Protein AF-T2M960-F1 (afdb_monomer_lite)

Structure (mmCIF, N/CA/C/O backbone):
data_AF-T2M960-F1
#
_entry.id   AF-T2M960-F1
#
loop_
_atom_site.group_PDB
_atom_site.id
_atom_site.type_symbol
_atom_site.label_atom_id
_atom_site.label_alt_id
_atom_site.label_comp_id
_atom_site.label_asym_id
_atom_site.label_entity_id
_atom_site.label_seq_id
_atom_site.pdbx_PDB_ins_code
_atom_site.Cartn_x
_atom_site.Cartn_y
_atom_site.Cartn_z
_atom_site.occupancy
_atom_site.B_iso_or_equiv
_atom_site.auth_seq_id
_atom_site.auth_comp_id
_atom_site.auth_asym_id
_atom_site.auth_atom_id
_atom_site.pdbx_PDB_model_num
ATOM 1 N N . MET A 1 1 ? -78.603 -5.851 82.466 1.00 38.12 1 MET A N 1
ATOM 2 C CA . MET A 1 1 ? -79.321 -5.013 81.474 1.00 38.12 1 MET A CA 1
ATOM 3 C C . MET A 1 1 ? -78.351 -3.911 81.056 1.00 38.12 1 MET A C 1
ATOM 5 O O . MET A 1 1 ? -77.974 -3.133 81.910 1.00 38.12 1 MET A O 1
ATOM 9 N N . LYS A 1 2 ? -77.595 -4.058 79.963 1.00 42.38 2 LYS A N 1
ATOM 10 C CA . LYS A 1 2 ? -77.941 -3.864 78.539 1.00 42.38 2 LYS A CA 1
ATOM 11 C C . LYS A 1 2 ? -78.066 -2.384 78.157 1.00 42.38 2 LYS A C 1
ATOM 13 O O . LYS A 1 2 ? -79.062 -1.767 78.492 1.00 42.38 2 LYS A O 1
ATOM 18 N N . SER A 1 3 ? -77.068 -1.887 77.425 1.00 37.38 3 SER A N 1
ATOM 19 C CA . SER A 1 3 ? -77.179 -0.837 76.398 1.00 37.38 3 SER A CA 1
ATOM 20 C C . SER A 1 3 ? -75.795 -0.668 75.747 1.00 37.38 3 SER A C 1
ATOM 22 O O . SER A 1 3 ? -74.896 -0.105 76.355 1.00 37.38 3 SER A O 1
ATOM 24 N N . MET A 1 4 ? -75.480 -1.411 74.682 1.00 44.69 4 MET A N 1
ATOM 25 C CA . MET A 1 4 ? -75.628 -0.956 73.287 1.00 44.69 4 MET A CA 1
ATOM 26 C C . MET A 1 4 ? -74.804 0.298 72.983 1.00 44.69 4 MET A C 1
ATOM 28 O O . MET A 1 4 ? -75.209 1.387 73.355 1.00 44.69 4 MET A O 1
ATOM 32 N N . HIS A 1 5 ? -73.696 0.120 72.260 1.00 41.31 5 HIS A N 1
ATOM 33 C CA . HIS A 1 5 ? -73.437 0.841 71.010 1.00 41.31 5 HIS A CA 1
ATOM 34 C C . HIS A 1 5 ? -72.974 -0.208 69.999 1.00 41.31 5 HIS A C 1
ATOM 36 O O . HIS A 1 5 ? -71.843 -0.691 70.018 1.00 41.31 5 HIS A O 1
ATOM 42 N N . LYS A 1 6 ? -73.958 -0.668 69.229 1.00 38.69 6 LYS A N 1
ATOM 43 C CA . LYS A 1 6 ? -73.793 -1.512 68.057 1.00 38.69 6 LYS A CA 1
ATOM 44 C C . LYS A 1 6 ? -73.496 -0.589 66.873 1.00 38.69 6 LYS A C 1
ATOM 46 O O . LYS A 1 6 ? -73.925 0.557 66.882 1.00 38.69 6 LYS A O 1
ATOM 51 N N . ALA A 1 7 ? -72.712 -1.129 65.950 1.00 50.44 7 ALA A N 1
ATOM 52 C CA . ALA A 1 7 ? -72.251 -0.540 64.705 1.00 50.44 7 ALA A CA 1
ATOM 53 C C . ALA A 1 7 ? -73.324 0.234 63.932 1.00 50.44 7 ALA A C 1
ATOM 55 O O . ALA A 1 7 ? -74.448 -0.253 63.831 1.00 50.44 7 ALA A O 1
ATOM 56 N N . ASP A 1 8 ? -72.889 1.333 63.320 1.00 35.50 8 ASP A N 1
ATOM 57 C CA . ASP A 1 8 ? -73.454 1.845 62.080 1.00 35.50 8 ASP A CA 1
ATOM 58 C C . ASP A 1 8 ? -72.355 1.884 61.017 1.00 35.50 8 ASP A C 1
ATOM 60 O O . ASP A 1 8 ? -71.160 2.036 61.295 1.00 35.50 8 ASP A O 1
ATOM 64 N N . ASP A 1 9 ? -72.839 1.615 59.823 1.00 40.62 9 ASP A N 1
ATOM 65 C CA . ASP A 1 9 ? -72.205 1.104 58.629 1.00 40.62 9 ASP A CA 1
ATOM 66 C C . ASP A 1 9 ? -71.966 2.235 57.611 1.00 40.62 9 ASP A C 1
ATOM 68 O O . ASP A 1 9 ? -72.460 3.349 57.762 1.00 40.62 9 ASP A O 1
ATOM 72 N N . GLU A 1 10 ? -71.259 1.873 56.546 1.00 37.38 10 GLU A N 1
ATOM 73 C CA . GLU A 1 10 ? -71.263 2.505 55.222 1.00 37.38 10 GLU A CA 1
ATOM 74 C C . GLU A 1 10 ? -70.399 3.757 54.954 1.00 37.38 10 GLU A C 1
ATOM 76 O O . GLU A 1 10 ? -70.695 4.897 55.293 1.00 37.38 10 GLU A O 1
ATOM 81 N N . ASN A 1 11 ? -69.305 3.486 54.232 1.00 49.19 11 ASN A N 1
ATOM 82 C CA . ASN A 1 11 ? -69.095 3.934 52.849 1.00 49.19 11 ASN A CA 1
ATOM 83 C C . ASN A 1 11 ? -69.362 5.426 52.545 1.00 49.19 11 ASN A C 1
ATOM 85 O O . ASN A 1 11 ? -70.485 5.816 52.243 1.00 49.19 11 ASN A O 1
ATOM 89 N N . ASP A 1 12 ? -68.292 6.229 52.480 1.00 36.00 12 ASP A N 1
ATOM 90 C CA . ASP A 1 12 ? -68.315 7.495 51.741 1.00 36.00 12 ASP A CA 1
ATOM 91 C C . ASP A 1 12 ? -67.083 7.636 50.839 1.00 36.00 12 ASP A C 1
ATOM 93 O O . ASP A 1 12 ? -65.945 7.292 51.184 1.00 36.00 12 ASP A O 1
ATOM 97 N N . ALA A 1 13 ? -67.371 8.090 49.629 1.00 42.94 13 ALA A N 1
ATOM 98 C CA . ALA A 1 13 ? -66.520 8.099 48.468 1.00 42.94 13 ALA A CA 1
ATOM 99 C C . ALA A 1 13 ? -65.473 9.226 48.510 1.00 42.94 13 ALA A C 1
ATOM 101 O O . ALA A 1 13 ? -65.699 10.341 48.960 1.00 42.94 13 ALA A O 1
ATOM 102 N N . SER A 1 14 ? -64.296 8.897 47.977 1.00 47.62 14 SER A N 1
ATOM 103 C CA . SER A 1 14 ? -63.306 9.772 47.331 1.00 47.62 14 SER A CA 1
ATOM 104 C C . SER A 1 14 ? -63.426 11.307 47.480 1.00 47.62 14 SER A C 1
ATOM 106 O O . SER A 1 14 ? -64.048 11.949 46.639 1.00 47.62 14 SER A O 1
ATOM 108 N N . SER A 1 15 ? -62.647 11.921 48.385 1.00 49.69 15 SER A N 1
ATOM 109 C CA . SER A 1 15 ? -62.063 13.265 48.139 1.00 49.69 15 SER A CA 1
ATOM 110 C C . SER A 1 15 ? -60.882 13.667 49.055 1.00 49.69 15 SER A C 1
ATOM 112 O O . SER A 1 15 ? -60.710 14.844 49.372 1.00 49.69 15 SER A O 1
ATOM 114 N N . GLY A 1 16 ? -60.039 12.731 49.504 1.00 61.34 16 GLY A N 1
ATOM 115 C CA . GLY A 1 16 ? -58.853 13.045 50.321 1.00 61.34 16 GLY A CA 1
ATOM 116 C C . GLY A 1 16 ? -57.567 12.478 49.712 1.00 61.34 16 GLY A C 1
ATOM 117 O O . GLY A 1 16 ? -57.616 11.384 49.147 1.00 61.34 16 GLY A O 1
ATOM 118 N N . PRO A 1 17 ? -56.412 13.169 49.810 1.00 62.22 17 PRO A N 1
ATOM 119 C CA . PRO A 1 17 ? -55.150 12.653 49.283 1.00 62.22 17 PRO A CA 1
ATOM 120 C C . PRO A 1 17 ? -54.843 11.275 49.894 1.00 62.22 17 PRO A C 1
ATOM 122 O O . PRO A 1 17 ? -55.162 11.039 51.064 1.00 62.22 17 PRO A O 1
ATOM 125 N N . PRO A 1 18 ? -54.232 10.346 49.134 1.00 70.94 18 PRO A N 1
ATOM 126 C CA . PRO A 1 18 ? -54.063 8.964 49.568 1.00 70.94 18 PRO A CA 1
ATOM 127 C C . PRO A 1 18 ? -53.315 8.906 50.906 1.00 70.94 18 PRO A C 1
ATOM 129 O O . PRO A 1 18 ? -52.201 9.425 51.032 1.00 70.94 18 PRO A O 1
ATOM 132 N N . LYS A 1 19 ? -53.928 8.270 51.916 1.00 73.62 19 LYS A N 1
ATOM 133 C CA . LYS A 1 19 ? -53.335 8.088 53.249 1.00 73.62 19 LYS A CA 1
ATOM 134 C C . LYS A 1 19 ? -52.015 7.317 53.106 1.00 73.62 19 LYS A C 1
ATOM 136 O O . LYS A 1 19 ? -52.007 6.127 52.793 1.00 73.62 19 LYS A O 1
ATOM 141 N N . LYS A 1 20 ? -50.883 7.998 53.309 1.00 76.06 20 LYS A N 1
ATOM 142 C CA . LYS A 1 20 ? -49.538 7.412 53.181 1.00 76.06 20 LYS A CA 1
ATOM 143 C C . LYS A 1 20 ? -49.299 6.408 54.312 1.00 76.06 20 LYS A C 1
ATOM 145 O O . LYS A 1 20 ? -49.214 6.786 55.476 1.00 76.06 20 LYS A O 1
ATOM 150 N N . VAL A 1 21 ? -49.164 5.129 53.969 1.00 78.06 21 VAL A N 1
ATOM 151 C CA . VAL A 1 21 ? -48.832 4.067 54.931 1.00 78.06 21 VAL A CA 1
ATOM 152 C C . VAL A 1 21 ? -47.315 4.006 55.125 1.00 78.06 21 VAL A C 1
ATOM 154 O O . VAL A 1 21 ? -46.565 3.892 54.154 1.00 78.06 21 VAL A O 1
ATOM 157 N N . ILE A 1 22 ? -46.862 4.073 56.380 1.00 80.88 22 ILE A N 1
ATOM 158 C CA . ILE A 1 22 ? -45.444 3.968 56.755 1.00 80.88 22 ILE A CA 1
ATOM 159 C C . ILE A 1 22 ? -44.958 2.539 56.485 1.00 80.88 22 ILE A C 1
ATOM 161 O O . ILE A 1 22 ? -45.562 1.582 56.968 1.00 80.88 22 ILE A O 1
ATOM 165 N N . LYS A 1 23 ? -43.864 2.403 55.727 1.00 82.31 23 LYS A N 1
ATOM 166 C CA . LYS A 1 23 ? -43.215 1.120 55.419 1.00 82.31 23 LYS A CA 1
ATOM 167 C C . LYS A 1 23 ? -41.756 1.155 55.856 1.00 82.31 23 LYS A C 1
ATOM 169 O O . LYS A 1 23 ? -41.031 2.088 55.512 1.00 82.31 23 LYS A O 1
ATOM 174 N N . PHE A 1 24 ? -41.306 0.120 56.557 1.00 84.31 24 PHE A N 1
ATOM 175 C CA . PHE A 1 24 ? -39.935 0.047 57.062 1.00 84.31 24 PHE A CA 1
ATOM 176 C C . PHE A 1 24 ? -39.062 -0.798 56.134 1.00 84.31 24 PHE A C 1
ATOM 178 O O . PHE A 1 24 ? -39.342 -1.974 55.906 1.00 84.31 24 PHE A O 1
ATOM 185 N N . ARG A 1 25 ? -38.009 -0.179 55.581 1.00 83.56 25 ARG A N 1
ATOM 186 C CA . ARG A 1 25 ? -37.033 -0.829 54.684 1.00 83.56 25 ARG A CA 1
ATOM 187 C C . ARG A 1 25 ? -35.717 -1.137 55.406 1.00 83.56 25 ARG A C 1
ATOM 189 O O . ARG A 1 25 ? -35.257 -2.271 55.366 1.00 83.56 25 ARG A O 1
ATOM 196 N N . ASN A 1 26 ? -35.142 -0.141 56.092 1.00 83.00 26 ASN A N 1
ATOM 197 C CA . ASN A 1 26 ? -33.794 -0.218 56.679 1.00 83.00 26 ASN A CA 1
ATOM 198 C C . ASN A 1 26 ? -33.755 -0.518 58.196 1.00 83.00 26 ASN A C 1
ATOM 200 O O . ASN A 1 26 ? -32.685 -0.737 58.748 1.00 83.00 26 ASN A O 1
ATOM 204 N N . TYR A 1 27 ? -34.899 -0.525 58.891 1.00 82.81 27 TYR A N 1
ATOM 205 C CA . TYR A 1 27 ? -34.968 -0.707 60.350 1.00 82.81 27 TYR A CA 1
ATOM 206 C C . TYR A 1 27 ? -36.106 -1.656 60.758 1.00 82.81 27 TYR A C 1
ATOM 208 O O . TYR A 1 27 ? -37.039 -1.878 59.987 1.00 82.81 27 TYR A O 1
ATOM 216 N N . THR A 1 28 ? -36.018 -2.222 61.969 1.00 81.12 28 THR A N 1
ATOM 217 C CA . THR A 1 28 ? -37.0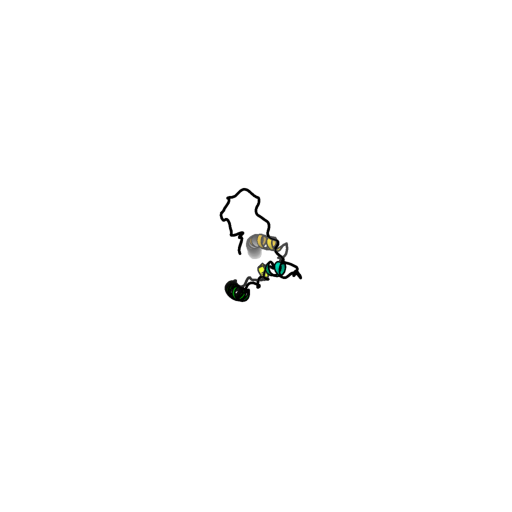59 -3.075 62.568 1.00 81.12 28 THR A CA 1
ATOM 218 C C . THR A 1 28 ? -37.628 -2.390 63.814 1.00 81.12 28 THR A C 1
ATOM 220 O O . THR A 1 28 ? -36.930 -2.353 64.825 1.00 81.12 28 THR A O 1
ATOM 223 N N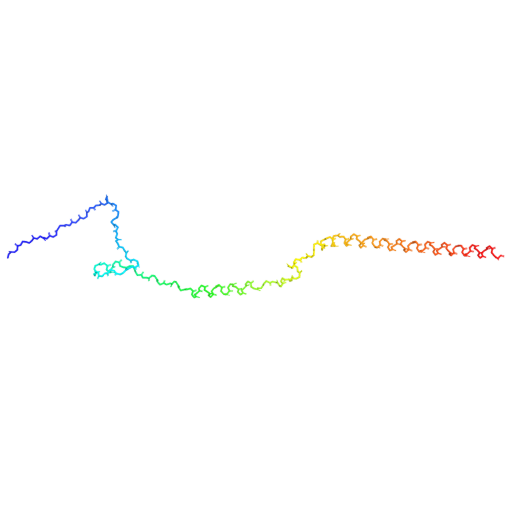 . PRO A 1 29 ? -38.864 -1.862 63.764 1.00 85.81 29 PRO A N 1
ATOM 224 C CA . PRO A 1 29 ? -39.526 -1.263 64.924 1.00 85.81 29 PRO A CA 1
ATOM 225 C C . PRO A 1 29 ? -39.607 -2.221 66.118 1.00 85.81 29 PRO A C 1
ATOM 227 O O . PRO A 1 29 ? -39.764 -3.427 65.930 1.00 85.81 29 PRO A O 1
ATOM 230 N N . GLN A 1 30 ? -39.510 -1.699 67.345 1.00 78.88 30 GLN A N 1
ATOM 231 C CA . GLN A 1 30 ? -39.674 -2.506 68.563 1.00 78.88 30 GLN A CA 1
ATOM 232 C C . GLN A 1 30 ? -41.149 -2.837 68.843 1.00 78.88 30 GLN A C 1
ATOM 234 O O . GLN A 1 30 ? -41.443 -3.947 69.294 1.00 78.88 30 GLN A O 1
ATOM 239 N N . ASP A 1 31 ? -42.062 -1.939 68.470 1.00 83.69 31 ASP A N 1
ATOM 240 C CA . ASP A 1 31 ? -43.504 -2.104 68.650 1.00 83.69 31 ASP A CA 1
ATOM 241 C C . ASP A 1 31 ? -44.107 -3.186 67.736 1.00 83.69 31 ASP A C 1
ATOM 243 O O . ASP A 1 31 ? -43.816 -3.219 66.533 1.00 83.69 31 ASP A O 1
ATOM 247 N N . PRO A 1 32 ? -45.005 -4.045 68.257 1.00 77.62 32 PRO A N 1
ATOM 248 C CA . PRO A 1 32 ? -45.569 -5.173 67.513 1.00 77.62 32 PRO A CA 1
ATOM 249 C C . PRO A 1 32 ? -46.388 -4.734 66.288 1.00 77.62 32 PRO A C 1
ATOM 251 O O . PRO A 1 32 ? -46.198 -5.278 65.205 1.00 77.62 32 PRO A O 1
ATOM 254 N N . LEU A 1 33 ? -47.193 -3.674 66.415 1.00 78.25 33 LEU A N 1
ATOM 255 C CA . LEU A 1 33 ? -48.038 -3.140 65.332 1.00 78.25 33 LEU A CA 1
ATOM 256 C C . LEU A 1 33 ? -47.237 -2.545 64.158 1.00 78.25 33 LEU A C 1
ATOM 258 O O . LEU A 1 33 ? -47.743 -2.385 63.046 1.00 78.25 33 LEU A O 1
ATOM 262 N N . LEU A 1 34 ? -45.985 -2.157 64.408 1.00 78.88 34 LEU A N 1
ATOM 263 C CA . LEU A 1 34 ? -45.105 -1.524 63.425 1.00 78.88 34 LEU A CA 1
ATOM 264 C C . LEU A 1 34 ? -44.171 -2.545 62.756 1.00 78.88 34 LEU A C 1
ATOM 266 O O . LEU A 1 34 ? -43.730 -2.313 61.629 1.00 78.88 34 LEU A O 1
ATOM 270 N N . LYS A 1 35 ? -43.922 -3.697 63.399 1.00 78.12 35 LYS A N 1
ATOM 271 C CA . LYS A 1 35 ? -43.163 -4.826 62.828 1.00 78.12 35 LYS A CA 1
ATOM 272 C C . LYS A 1 35 ? -43.854 -5.445 61.617 1.00 78.12 35 LYS A C 1
ATOM 274 O O . LYS A 1 35 ? -43.174 -5.772 60.650 1.00 78.12 35 LYS A O 1
ATOM 279 N N . GLU A 1 36 ? -45.182 -5.536 61.636 1.00 76.12 36 GLU A N 1
ATOM 280 C CA . GLU A 1 36 ? -45.986 -6.071 60.524 1.00 76.12 36 GLU A CA 1
ATOM 281 C C . GLU A 1 36 ? -45.881 -5.219 59.248 1.00 76.12 36 GLU A C 1
ATOM 283 O O . GLU A 1 36 ? -46.085 -5.705 58.141 1.00 76.12 36 GLU A O 1
ATOM 288 N N . LYS A 1 37 ? -45.492 -3.943 59.377 1.00 79.19 37 LYS A N 1
ATOM 289 C CA . LYS A 1 37 ? -45.319 -3.005 58.252 1.00 79.19 37 LYS A CA 1
ATOM 290 C C . LYS A 1 37 ? -43.902 -3.024 57.660 1.00 79.19 37 LYS A C 1
ATOM 292 O O . LYS A 1 37 ? -43.521 -2.118 56.906 1.00 79.19 37 LYS A O 1
ATOM 297 N N . LYS A 1 38 ? -43.088 -4.020 58.020 1.00 80.19 38 LYS A N 1
ATOM 298 C CA . LYS A 1 38 ? -41.738 -4.207 57.485 1.00 80.19 38 LYS A CA 1
ATOM 299 C C . LYS A 1 38 ? -41.801 -4.877 56.116 1.00 80.19 38 LYS A C 1
ATOM 301 O O . LYS A 1 38 ? -42.451 -5.899 55.940 1.00 80.19 38 LYS A O 1
ATOM 306 N N . ILE A 1 39 ? -41.096 -4.300 55.146 1.00 78.06 39 ILE A N 1
ATOM 307 C CA . ILE A 1 39 ? -41.005 -4.870 53.800 1.00 78.06 39 ILE A CA 1
ATOM 308 C C . ILE A 1 39 ? -40.063 -6.077 53.840 1.00 78.06 39 ILE A C 1
ATOM 310 O O . ILE A 1 39 ? -38.943 -5.984 54.353 1.00 78.06 39 ILE A O 1
ATOM 314 N N . GLU A 1 40 ? -40.509 -7.202 53.282 1.00 77.19 40 GLU A N 1
ATOM 315 C CA . GLU A 1 40 ? -39.673 -8.388 53.116 1.00 77.19 40 GLU A CA 1
ATOM 316 C C . GLU A 1 40 ? -38.481 -8.089 52.200 1.00 77.19 40 GLU A C 1
ATOM 318 O O . GLU A 1 40 ? -38.595 -7.397 51.184 1.00 77.19 40 GLU A O 1
ATOM 323 N N . LYS A 1 41 ? -37.304 -8.604 52.564 1.00 75.06 41 LYS A N 1
ATOM 324 C CA . LYS A 1 41 ? -36.104 -8.445 51.740 1.00 75.06 41 LY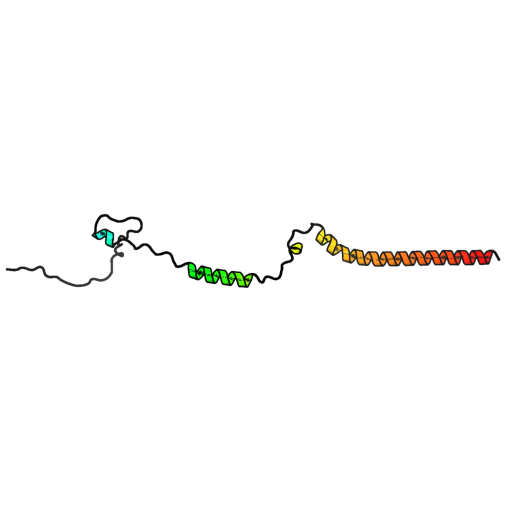S A CA 1
ATOM 325 C C . LYS A 1 41 ? -36.282 -9.255 50.456 1.00 75.06 41 LYS A C 1
ATOM 327 O O . LYS A 1 41 ? -36.490 -10.465 50.518 1.00 75.06 41 LYS A O 1
ATOM 332 N N . ALA A 1 42 ? -36.169 -8.592 49.307 1.00 75.31 42 ALA A N 1
ATOM 333 C CA . ALA A 1 42 ? -36.205 -9.264 48.016 1.00 75.31 42 ALA A CA 1
ATOM 334 C C . ALA A 1 42 ? -35.060 -10.284 47.927 1.00 75.31 42 ALA A C 1
ATOM 336 O O . ALA A 1 42 ? -33.907 -9.965 48.231 1.00 75.31 42 ALA A O 1
ATOM 337 N N . LYS A 1 43 ? -35.380 -11.513 47.516 1.00 76.50 43 LYS A N 1
ATOM 338 C CA . LYS A 1 43 ? -34.364 -12.515 47.186 1.00 76.50 43 LYS A CA 1
ATOM 339 C C . LYS A 1 43 ? -33.685 -12.091 45.875 1.00 76.50 43 LYS A C 1
ATOM 341 O O . LYS A 1 43 ? -34.396 -11.659 44.965 1.00 76.50 43 LYS A O 1
ATOM 346 N N . PRO A 1 44 ? -32.350 -12.189 45.760 1.00 73.62 44 PRO A N 1
ATOM 347 C CA . PRO A 1 44 ? -31.676 -11.912 44.498 1.00 73.62 44 PRO A CA 1
ATOM 348 C C . PRO A 1 44 ? -32.194 -12.872 43.420 1.00 73.62 44 PRO A C 1
ATOM 350 O O . PRO A 1 44 ? -32.483 -14.038 43.702 1.00 73.62 44 PRO A O 1
ATOM 353 N N . ALA A 1 45 ? -32.340 -12.369 42.194 1.00 74.12 45 ALA A N 1
ATOM 354 C CA . ALA A 1 45 ? -32.752 -13.182 41.055 1.00 74.12 45 ALA A CA 1
ATOM 355 C C . ALA A 1 45 ? -31.771 -14.351 40.847 1.00 74.12 45 ALA A C 1
ATOM 357 O O . ALA A 1 45 ? -30.576 -14.224 41.120 1.00 74.12 45 ALA A O 1
ATOM 358 N N . LYS A 1 46 ? -32.265 -15.499 40.367 1.00 73.31 46 LYS A N 1
ATOM 359 C CA . LYS A 1 46 ? -31.431 -16.670 40.060 1.00 73.31 46 LYS A CA 1
ATOM 360 C C . LYS A 1 46 ? -30.607 -16.391 38.799 1.00 73.31 46 LYS A C 1
ATOM 362 O O . LYS A 1 46 ? -31.046 -16.651 37.690 1.00 73.31 46 LYS A O 1
ATOM 367 N N . VAL A 1 47 ? -29.408 -15.840 38.973 1.00 72.50 47 VAL A N 1
ATOM 368 C CA . VAL A 1 47 ? -28.516 -15.434 37.866 1.00 72.50 47 VAL A CA 1
ATOM 369 C C . VAL A 1 47 ? -27.903 -16.638 37.127 1.00 72.50 47 VAL A C 1
ATOM 371 O O . VAL A 1 47 ? -27.399 -16.491 36.020 1.00 72.50 47 VAL A O 1
ATOM 374 N N . LEU A 1 48 ? -27.975 -17.839 37.712 1.00 71.94 48 LEU A N 1
ATOM 375 C CA . LEU A 1 48 ? -27.330 -19.054 37.200 1.00 71.94 48 LEU A CA 1
ATOM 376 C C . LEU A 1 48 ? -27.806 -19.467 35.798 1.00 71.94 48 LEU A C 1
ATOM 378 O O . LEU A 1 48 ? -26.983 -19.853 34.976 1.00 71.94 48 LEU A O 1
ATOM 382 N N . GLU A 1 49 ? -29.103 -19.345 35.510 1.00 71.25 49 GLU A N 1
ATOM 383 C CA . GLU A 1 49 ? -29.678 -19.731 34.210 1.00 71.25 49 GLU A CA 1
ATOM 384 C C . GLU A 1 49 ? -29.190 -18.797 33.086 1.00 71.25 49 GLU A C 1
ATOM 386 O O . GLU A 1 49 ? -28.767 -19.251 32.024 1.00 71.25 49 GLU A O 1
ATOM 391 N N . ASN A 1 50 ? -29.094 -17.495 33.372 1.00 70.81 50 ASN A N 1
ATOM 392 C CA . ASN A 1 50 ? -28.619 -16.492 32.414 1.00 70.81 50 ASN A CA 1
ATOM 393 C C . ASN A 1 50 ? -27.131 -16.658 32.065 1.00 70.81 50 ASN A C 1
ATOM 395 O O . ASN A 1 50 ? -26.715 -16.338 30.950 1.00 70.81 50 ASN A O 1
ATOM 399 N N . ILE A 1 51 ? -26.326 -17.162 33.008 1.00 76.12 51 ILE A N 1
ATOM 400 C CA . ILE A 1 51 ? -24.894 -17.416 32.799 1.00 76.12 51 ILE A CA 1
ATOM 401 C C . ILE A 1 51 ? -24.695 -18.544 31.782 1.00 76.12 51 ILE A C 1
ATOM 403 O O . ILE A 1 51 ? -23.830 -18.425 30.915 1.00 76.12 51 ILE A O 1
ATOM 407 N N . GLY A 1 52 ? -25.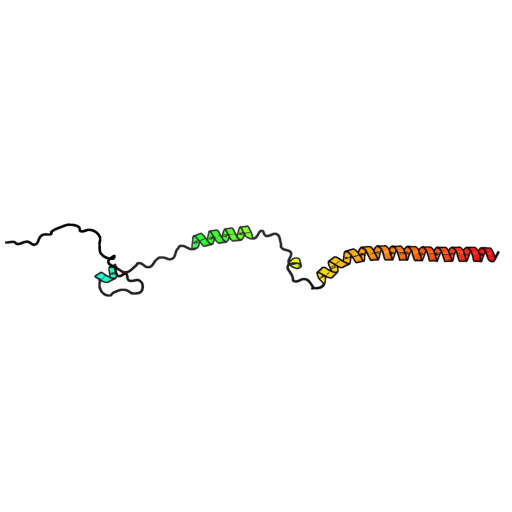512 -19.602 31.848 1.00 78.31 52 GLY A N 1
ATOM 408 C CA . GLY A 1 52 ? -25.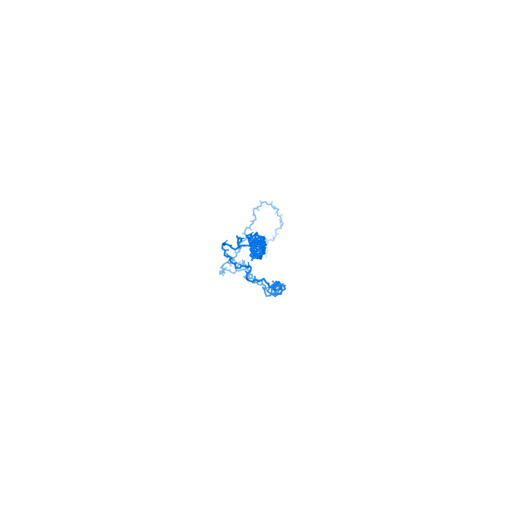458 -20.717 30.899 1.00 78.31 52 GLY A CA 1
ATOM 409 C C . GLY A 1 52 ? -25.715 -20.260 29.464 1.00 78.31 52 GLY A C 1
ATOM 410 O O . GLY A 1 52 ? -24.894 -20.503 28.581 1.00 78.31 52 GLY A O 1
ATOM 411 N N . GLU A 1 53 ? -26.792 -19.499 29.251 1.00 76.12 53 GLU A N 1
ATOM 412 C CA . GLU A 1 53 ? -27.134 -18.975 27.924 1.00 76.12 53 GLU A CA 1
ATOM 413 C C . GLU A 1 53 ? -26.061 -18.041 27.347 1.00 76.12 53 GLU A C 1
ATOM 415 O O . GLU A 1 53 ? -25.804 -18.049 26.143 1.00 76.12 53 GLU A O 1
ATOM 420 N N . HIS A 1 54 ? -25.433 -17.210 28.185 1.00 73.75 54 HIS A N 1
ATOM 421 C CA . HIS A 1 54 ? -24.379 -16.295 27.732 1.00 73.75 54 HIS A CA 1
ATOM 422 C C . HIS A 1 54 ? -23.090 -17.044 27.380 1.00 73.75 54 HIS A C 1
ATOM 424 O O . HIS A 1 54 ? -22.393 -16.670 26.437 1.00 73.75 54 HIS A O 1
ATOM 430 N N . LEU A 1 55 ? -22.798 -18.129 28.097 1.00 76.38 55 LEU A N 1
ATOM 431 C CA . LEU A 1 55 ? -21.615 -18.951 27.872 1.00 76.38 55 LEU A CA 1
ATOM 432 C C . LEU A 1 55 ? -21.728 -19.776 26.582 1.00 76.38 55 LEU A C 1
ATOM 434 O O . LEU A 1 55 ? -20.739 -19.923 25.866 1.00 76.38 55 LEU A O 1
ATOM 438 N N . GLU A 1 56 ? -22.922 -20.262 26.238 1.00 74.94 56 GLU A N 1
ATOM 439 C CA . GLU A 1 56 ? -23.160 -20.920 24.946 1.00 74.94 56 GLU A CA 1
ATOM 440 C C . GLU A 1 56 ? -23.097 -19.942 23.767 1.00 74.94 56 GLU A C 1
ATOM 442 O O . GLU A 1 56 ? -22.441 -20.231 22.764 1.00 74.94 56 GLU A O 1
ATOM 447 N N . LYS A 1 57 ? -23.685 -18.746 23.905 1.00 73.56 57 LYS A N 1
ATOM 448 C CA . LYS A 1 57 ? -23.601 -17.688 22.881 1.00 73.56 57 LYS A CA 1
ATOM 449 C C . LYS A 1 57 ? -22.155 -17.253 22.615 1.00 73.56 57 LYS A C 1
ATOM 451 O O . LYS A 1 57 ? -21.795 -17.031 21.462 1.00 73.56 57 LYS A O 1
ATOM 456 N N . GLY A 1 58 ? -21.314 -17.199 23.652 1.00 66.75 58 GLY A N 1
ATOM 457 C CA . GLY A 1 58 ? -19.891 -16.873 23.517 1.00 66.75 58 GLY A CA 1
ATOM 458 C C . GLY A 1 58 ? -19.078 -17.925 22.754 1.00 66.75 58 GLY A C 1
ATOM 459 O O . GLY A 1 58 ? -18.186 -17.566 21.993 1.00 66.75 58 GLY A O 1
ATOM 460 N N . LYS A 1 59 ? -19.413 -19.217 22.891 1.00 65.50 59 LYS A N 1
ATOM 461 C CA . LYS A 1 59 ? -18.731 -20.317 22.177 1.00 65.50 59 LYS A CA 1
ATOM 462 C C . LYS A 1 59 ? -19.043 -20.356 20.680 1.00 65.50 59 LYS A C 1
ATOM 464 O O . LYS A 1 59 ? -18.211 -20.788 19.889 1.00 65.50 59 LYS A O 1
ATOM 469 N N . LEU A 1 60 ? -20.241 -19.928 20.281 1.00 60.31 60 LEU A N 1
ATOM 470 C CA . LEU A 1 60 ? -20.646 -19.906 18.871 1.00 60.31 60 LEU A CA 1
ATOM 471 C C . LEU A 1 60 ? -20.015 -18.735 18.101 1.00 60.31 60 LEU A C 1
ATOM 473 O O . LEU A 1 60 ? -19.805 -18.835 16.898 1.00 60.31 60 LEU A O 1
ATOM 477 N N . GLN A 1 61 ? -19.671 -17.644 18.789 1.00 56.34 61 GLN A N 1
ATOM 478 C CA . GLN A 1 61 ? -19.057 -16.458 18.180 1.00 56.34 61 GLN A CA 1
ATOM 479 C C . GLN A 1 61 ? -17.536 -16.569 18.003 1.00 56.34 61 GLN A C 1
ATOM 481 O O . GLN A 1 61 ? -16.950 -15.726 17.337 1.00 56.34 61 GLN A O 1
ATOM 486 N N . THR A 1 62 ? -16.885 -17.593 18.562 1.00 55.16 62 THR A N 1
ATOM 487 C CA . THR A 1 62 ? -15.426 -17.785 18.459 1.00 55.16 62 THR A CA 1
ATOM 488 C C . THR A 1 62 ? -14.951 -18.439 17.160 1.00 55.16 62 THR A C 1
ATOM 490 O O . THR A 1 62 ? -13.749 -18.595 16.982 1.00 55.16 62 THR A O 1
ATOM 493 N N . ALA A 1 63 ? -15.844 -18.776 16.224 1.00 53.34 63 ALA A N 1
ATOM 494 C CA . ALA A 1 63 ? -15.469 -19.185 14.866 1.00 53.34 63 ALA A CA 1
ATOM 495 C C . ALA A 1 63 ? -15.207 -17.962 13.962 1.00 53.34 63 ALA A C 1
ATOM 497 O O . ALA A 1 63 ? -15.723 -17.873 12.850 1.00 53.34 63 ALA A O 1
ATOM 498 N N . VAL A 1 64 ? -14.454 -16.983 14.469 1.00 58.06 64 VAL A N 1
ATOM 499 C CA . VAL A 1 64 ? -13.914 -15.895 13.650 1.00 58.06 64 VAL A CA 1
ATOM 500 C C . VAL A 1 64 ? -12.722 -16.483 12.909 1.00 58.06 64 VAL A C 1
ATOM 502 O O . VAL A 1 64 ? -11.776 -16.935 13.550 1.00 58.06 64 VAL A O 1
ATOM 505 N N . GLU A 1 65 ? -12.815 -16.520 11.579 1.00 62.94 65 GLU A N 1
ATOM 506 C CA . GLU A 1 65 ? -11.700 -16.793 10.670 1.00 62.94 65 GLU A CA 1
ATOM 507 C C . GLU A 1 65 ? -10.433 -16.116 11.188 1.00 62.94 65 GLU A C 1
ATOM 509 O O . GLU A 1 65 ? -10.461 -14.928 11.511 1.00 62.94 65 GLU A O 1
ATOM 514 N N . ASP A 1 66 ? -9.355 -16.888 11.293 1.00 60.88 66 ASP A N 1
ATOM 515 C CA . ASP A 1 66 ? -8.060 -16.462 11.807 1.00 60.88 66 ASP A CA 1
ATOM 516 C C . ASP A 1 66 ? -7.650 -15.106 11.214 1.00 60.88 66 ASP A C 1
ATOM 518 O O . ASP A 1 66 ? -7.166 -14.999 10.085 1.00 60.88 66 ASP A O 1
ATOM 522 N N . VAL A 1 67 ? -7.872 -14.039 11.983 1.00 59.62 67 VAL A N 1
ATOM 523 C CA . VAL A 1 67 ? -7.462 -12.691 11.605 1.00 59.62 67 VAL A CA 1
ATOM 524 C C . VAL A 1 67 ? -5.943 -12.666 11.688 1.00 59.62 67 VAL A C 1
ATOM 526 O O . VAL A 1 67 ? -5.366 -12.667 12.777 1.00 59.62 67 VAL A O 1
ATOM 529 N N . ASP A 1 68 ? -5.294 -12.667 10.526 1.00 62.78 68 ASP A N 1
ATOM 530 C CA . ASP A 1 68 ? -3.841 -12.623 10.395 1.00 62.78 68 ASP A CA 1
ATOM 531 C C . ASP A 1 68 ? -3.284 -11.362 11.085 1.00 62.78 68 ASP A C 1
ATOM 533 O O . ASP A 1 68 ? -3.383 -10.236 10.579 1.00 62.78 68 ASP A O 1
ATOM 537 N N . LEU A 1 69 ? -2.684 -11.551 12.266 1.00 58.16 69 LEU A N 1
ATOM 538 C CA . LEU A 1 69 ? -2.155 -10.494 13.138 1.00 58.16 69 LEU A CA 1
ATOM 539 C C . LEU A 1 69 ? -1.124 -9.586 12.442 1.00 58.16 69 LEU A C 1
ATOM 541 O O . LEU A 1 69 ? -0.852 -8.479 12.913 1.00 58.16 69 LEU A O 1
ATOM 545 N N . THR A 1 70 ? -0.574 -10.008 11.301 1.00 61.75 70 THR A N 1
ATOM 546 C CA . THR A 1 70 ? 0.353 -9.208 10.489 1.00 61.75 70 THR A CA 1
ATOM 547 C C . THR A 1 70 ? -0.328 -8.070 9.715 1.00 61.75 70 THR A C 1
ATOM 549 O O . THR A 1 70 ? 0.326 -7.091 9.340 1.00 61.75 70 THR A O 1
ATOM 552 N N . THR A 1 71 ? -1.645 -8.142 9.489 1.00 65.50 71 THR A N 1
ATOM 553 C CA . THR A 1 71 ? -2.431 -7.039 8.902 1.00 65.50 71 THR A CA 1
ATOM 554 C C . THR A 1 71 ? -2.958 -6.051 9.936 1.00 65.50 71 THR A C 1
ATOM 556 O O . THR A 1 71 ? -3.158 -4.889 9.590 1.00 65.50 71 THR A O 1
ATOM 559 N N . LEU A 1 72 ? -3.114 -6.479 11.193 1.00 62.84 72 LEU A N 1
ATOM 560 C CA . LEU A 1 72 ? -3.637 -5.657 12.289 1.00 62.84 72 LEU A CA 1
ATOM 561 C C . LEU A 1 72 ? -2.559 -4.799 12.978 1.00 62.84 72 LEU A C 1
ATOM 563 O O . LEU A 1 72 ? -2.872 -3.814 13.645 1.00 62.84 72 LEU A O 1
ATOM 567 N N . ALA A 1 73 ? -1.282 -5.159 12.821 1.00 74.31 73 ALA A N 1
ATOM 568 C CA . ALA A 1 73 ? -0.173 -4.396 13.378 1.00 74.31 73 ALA A CA 1
ATOM 569 C C . ALA A 1 73 ? 0.008 -3.033 12.669 1.00 74.31 73 ALA A C 1
ATOM 571 O O . ALA A 1 73 ? -0.142 -2.950 11.444 1.00 74.31 73 ALA A O 1
ATOM 572 N N . PRO A 1 74 ? 0.410 -1.969 13.398 1.00 82.94 74 PRO A N 1
ATOM 573 C CA . PRO A 1 74 ? 0.789 -0.697 12.792 1.00 82.94 74 PRO A CA 1
ATOM 574 C C . PRO A 1 74 ? 1.903 -0.904 11.758 1.00 82.94 74 PRO A C 1
ATOM 576 O O . PRO A 1 74 ? 3.022 -1.302 12.091 1.00 82.94 74 PRO A O 1
ATOM 579 N N . ARG A 1 75 ? 1.596 -0.663 10.481 1.00 80.62 75 ARG A N 1
ATOM 580 C CA . ARG A 1 75 ? 2.583 -0.759 9.399 1.00 80.62 75 ARG A CA 1
ATOM 581 C C . ARG A 1 75 ? 3.538 0.433 9.434 1.00 80.62 75 ARG A C 1
ATOM 583 O O . ARG A 1 75 ? 3.237 1.479 10.004 1.00 80.62 75 ARG A O 1
ATOM 590 N N . LYS A 1 76 ? 4.707 0.278 8.799 1.00 83.81 76 LYS A N 1
ATOM 591 C CA . LYS A 1 76 ? 5.659 1.386 8.618 1.00 83.81 76 LYS A CA 1
ATOM 592 C C . LYS A 1 76 ? 4.974 2.551 7.879 1.00 83.81 76 LYS A C 1
ATOM 594 O O . LYS A 1 76 ? 4.207 2.282 6.955 1.00 83.81 76 LYS A O 1
ATOM 599 N N . PRO A 1 77 ? 5.288 3.815 8.210 1.00 83.75 77 PRO A N 1
ATOM 600 C CA . PRO A 1 77 ? 4.698 4.976 7.535 1.00 83.75 77 PRO A CA 1
ATOM 601 C C . PRO A 1 77 ? 4.939 4.957 6.015 1.00 83.75 77 PRO A C 1
ATOM 603 O O . PRO A 1 77 ? 4.059 5.322 5.246 1.00 83.75 77 PRO A O 1
ATOM 606 N N . ASP A 1 78 ? 6.076 4.415 5.568 1.00 86.81 78 ASP A N 1
ATOM 607 C CA . ASP A 1 78 ? 6.437 4.345 4.144 1.00 86.81 78 ASP A CA 1
ATOM 608 C C . ASP A 1 78 ? 5.849 3.132 3.404 1.00 86.81 78 ASP A C 1
ATOM 610 O O . ASP A 1 78 ? 6.167 2.911 2.233 1.00 86.81 78 ASP A O 1
ATOM 614 N N . TRP A 1 79 ? 5.071 2.270 4.070 1.00 89.88 79 TRP A N 1
ATOM 615 C CA . TRP A 1 79 ? 4.618 1.015 3.454 1.00 89.88 79 TRP A CA 1
ATOM 616 C C . TRP A 1 79 ? 3.701 1.269 2.252 1.00 89.88 79 TRP A C 1
ATOM 618 O O . TRP A 1 79 ? 3.786 0.563 1.247 1.00 89.88 79 TRP A O 1
ATOM 628 N N . ASP A 1 80 ? 2.871 2.301 2.362 1.00 87.81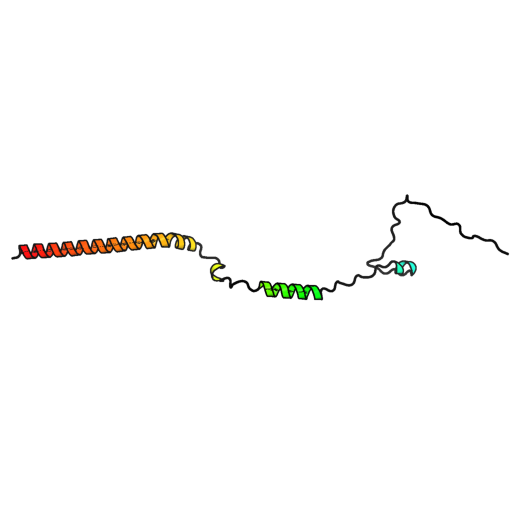 80 ASP A N 1
ATOM 629 C CA . ASP A 1 80 ? 1.906 2.692 1.344 1.00 87.81 80 ASP A CA 1
ATOM 630 C C . ASP A 1 80 ? 2.627 3.288 0.133 1.00 87.81 80 ASP A C 1
ATOM 632 O O . ASP A 1 80 ? 2.425 2.867 -1.004 1.00 87.81 80 ASP A O 1
ATOM 636 N N . LEU A 1 81 ? 3.611 4.151 0.403 1.00 89.69 81 LEU A N 1
ATOM 637 C CA . LEU A 1 81 ? 4.479 4.718 -0.621 1.00 89.69 81 LEU A CA 1
ATOM 638 C C . LEU A 1 81 ? 5.213 3.625 -1.406 1.00 89.69 81 LEU A C 1
ATOM 640 O O . LEU A 1 81 ? 5.267 3.669 -2.632 1.00 89.69 81 LEU A O 1
ATOM 644 N N . LYS A 1 82 ? 5.753 2.617 -0.713 1.00 89.06 82 LYS A N 1
ATOM 645 C CA . LYS A 1 82 ? 6.429 1.490 -1.368 1.00 89.06 82 LYS A CA 1
ATOM 646 C C . LYS A 1 82 ? 5.478 0.710 -2.265 1.00 89.06 82 LYS A C 1
ATOM 648 O O . LYS A 1 82 ? 5.854 0.396 -3.387 1.00 89.06 82 LYS A O 1
ATOM 653 N N . ARG A 1 83 ? 4.261 0.423 -1.801 1.00 89.50 83 ARG A N 1
ATOM 654 C CA . ARG A 1 83 ? 3.261 -0.323 -2.576 1.00 89.50 83 ARG A CA 1
ATOM 655 C C . ARG A 1 83 ? 2.828 0.425 -3.838 1.00 89.50 83 ARG A C 1
ATOM 657 O O . ARG A 1 83 ? 2.658 -0.185 -4.889 1.00 89.50 83 ARG A O 1
ATOM 664 N N . ASP A 1 84 ? 2.653 1.736 -3.741 1.00 88.12 84 ASP A N 1
ATOM 665 C CA . ASP A 1 84 ? 2.149 2.531 -4.858 1.00 88.12 84 ASP A CA 1
ATOM 666 C C . ASP A 1 84 ? 3.255 2.843 -5.887 1.00 88.12 84 ASP A C 1
ATOM 668 O O . ASP A 1 84 ? 2.987 2.981 -7.088 1.00 88.12 84 ASP A O 1
ATOM 672 N N . VAL A 1 85 ? 4.516 2.907 -5.442 1.00 94.94 85 VAL A N 1
ATOM 673 C CA . VAL A 1 85 ? 5.686 3.152 -6.298 1.00 94.94 85 VAL A CA 1
ATOM 674 C C . VAL A 1 85 ? 6.180 1.881 -6.998 1.00 94.94 85 VAL A C 1
ATOM 676 O O . VAL A 1 85 ? 6.596 1.974 -8.154 1.00 94.94 85 VAL A O 1
ATOM 679 N N . THR A 1 86 ? 6.093 0.697 -6.379 1.00 94.50 86 THR A N 1
ATOM 680 C CA . THR A 1 86 ? 6.634 -0.560 -6.946 1.00 94.50 86 THR A CA 1
ATOM 681 C C . THR A 1 86 ? 6.116 -0.857 -8.348 1.00 94.50 86 THR A C 1
ATOM 683 O O . THR A 1 86 ? 6.910 -1.062 -9.256 1.00 94.50 86 THR A O 1
ATOM 686 N N . ASN A 1 87 ? 4.808 -0.759 -8.596 1.00 93.56 87 ASN A N 1
ATOM 687 C CA . ASN A 1 87 ? 4.246 -1.030 -9.929 1.00 93.56 87 ASN A CA 1
ATOM 688 C C . ASN A 1 87 ? 4.792 -0.073 -11.013 1.00 93.56 87 ASN A C 1
ATOM 690 O O . ASN A 1 87 ? 4.935 -0.435 -12.184 1.00 93.56 87 ASN A O 1
ATOM 694 N N . ARG A 1 88 ? 5.103 1.175 -10.642 1.00 94.81 88 ARG A N 1
ATOM 695 C CA . ARG A 1 88 ? 5.710 2.146 -11.566 1.00 94.81 88 ARG A CA 1
ATOM 696 C C . ARG A 1 88 ? 7.183 1.820 -11.808 1.00 94.81 88 ARG A C 1
ATOM 698 O O . ARG A 1 88 ? 7.614 1.883 -12.959 1.00 94.81 88 ARG A O 1
ATOM 705 N N . MET A 1 89 ? 7.910 1.435 -10.760 1.00 96.19 89 MET A N 1
ATOM 706 C CA . MET A 1 89 ? 9.314 1.030 -10.846 1.00 96.19 89 MET A CA 1
ATOM 707 C C . MET A 1 89 ? 9.482 -0.236 -11.681 1.00 96.19 89 MET A C 1
ATOM 709 O O . MET A 1 89 ? 10.254 -0.205 -12.628 1.00 96.19 89 MET A O 1
ATOM 713 N N . ASP A 1 90 ? 8.670 -1.271 -11.470 1.00 95.81 90 ASP A N 1
ATOM 714 C CA . ASP A 1 90 ? 8.732 -2.518 -12.245 1.00 95.81 90 ASP A CA 1
ATOM 715 C C . ASP A 1 90 ? 8.566 -2.271 -13.754 1.00 95.81 90 ASP A C 1
ATOM 717 O O . ASP A 1 90 ? 9.239 -2.869 -14.597 1.00 95.81 90 ASP A O 1
ATOM 721 N N . LYS A 1 91 ? 7.645 -1.372 -14.127 1.00 96.25 91 LYS A N 1
ATOM 722 C CA . LYS A 1 91 ? 7.427 -0.987 -15.530 1.00 96.25 91 LYS A CA 1
ATOM 723 C C . LYS A 1 91 ? 8.606 -0.205 -16.094 1.00 96.25 91 LYS A C 1
ATOM 725 O O . LYS A 1 91 ? 8.934 -0.373 -17.269 1.00 96.25 91 LYS A O 1
ATOM 730 N N . LEU A 1 92 ? 9.192 0.678 -15.292 1.00 97.00 92 LEU A N 1
ATOM 731 C CA . LEU A 1 92 ? 10.334 1.484 -15.696 1.00 97.00 92 LEU A CA 1
ATOM 732 C C . LEU A 1 92 ? 11.582 0.611 -15.849 1.00 97.00 92 LEU A C 1
ATOM 734 O O . LEU A 1 92 ? 12.205 0.652 -16.901 1.00 97.00 92 LEU A O 1
ATOM 738 N N . GLU A 1 93 ? 11.879 -0.242 -14.873 1.00 96.44 93 GLU A N 1
ATOM 739 C CA . GLU A 1 93 ? 13.010 -1.173 -14.875 1.00 96.44 93 GLU A CA 1
ATOM 740 C C . GLU A 1 93 ? 13.001 -2.081 -16.105 1.00 96.44 93 GLU A C 1
ATOM 742 O O . GLU A 1 93 ? 14.017 -2.186 -16.789 1.00 96.44 93 GLU A O 1
ATOM 747 N N . LYS A 1 94 ? 11.841 -2.643 -16.476 1.00 97.56 94 LYS A N 1
ATOM 748 C CA . LYS A 1 94 ? 11.701 -3.444 -17.707 1.00 97.56 94 LYS A CA 1
ATOM 749 C C . LYS A 1 94 ? 12.055 -2.657 -18.971 1.00 97.56 94 LYS A C 1
ATOM 751 O O . LYS A 1 94 ? 12.692 -3.191 -19.878 1.00 97.56 94 LYS A O 1
ATOM 756 N N . ARG A 1 95 ? 11.644 -1.387 -19.057 1.00 97.62 95 ARG A N 1
ATOM 757 C CA . ARG A 1 95 ? 11.968 -0.517 -20.201 1.00 97.62 95 ARG A CA 1
ATOM 758 C C . ARG A 1 95 ? 13.443 -0.141 -20.210 1.00 97.62 95 ARG A C 1
ATOM 760 O O . ARG A 1 95 ? 14.058 -0.184 -21.268 1.00 97.62 95 ARG A O 1
ATOM 767 N N . THR A 1 96 ? 14.008 0.168 -19.047 1.00 97.69 96 THR A N 1
ATOM 768 C CA . THR A 1 96 ? 15.429 0.483 -18.891 1.00 97.69 96 THR A CA 1
ATOM 769 C C . THR A 1 96 ? 16.293 -0.708 -19.291 1.00 97.69 96 THR A C 1
ATOM 771 O O . THR A 1 96 ? 17.217 -0.545 -20.076 1.00 97.69 96 THR A O 1
ATOM 774 N N . GLN A 1 97 ? 15.958 -1.921 -18.843 1.00 97.25 97 GLN A N 1
ATOM 775 C CA . GLN A 1 97 ? 16.641 -3.148 -19.262 1.00 97.25 97 GLN A CA 1
ATOM 776 C C . GLN A 1 97 ? 16.551 -3.355 -20.776 1.00 97.25 97 GLN A C 1
ATOM 778 O O . GLN A 1 97 ? 17.557 -3.668 -21.406 1.00 97.25 97 GLN A O 1
ATOM 783 N N . LYS A 1 98 ? 15.377 -3.130 -21.380 1.00 96.69 98 LYS A N 1
ATOM 784 C CA . LYS A 1 98 ? 15.216 -3.221 -22.836 1.00 96.69 98 LYS A CA 1
ATOM 785 C C . LYS A 1 98 ? 16.105 -2.213 -23.575 1.00 96.69 98 LYS A C 1
ATOM 787 O O . LYS A 1 98 ? 16.806 -2.609 -24.499 1.00 96.69 98 LYS A O 1
ATOM 792 N N . ALA A 1 99 ? 16.127 -0.957 -23.131 1.00 96.81 99 ALA A N 1
ATOM 793 C CA . ALA A 1 99 ? 16.973 0.085 -23.710 1.00 96.81 99 ALA A CA 1
ATOM 794 C C . ALA A 1 99 ? 18.472 -0.226 -23.547 1.00 96.81 99 ALA A C 1
ATOM 796 O O . ALA A 1 99 ? 19.248 -0.016 -24.472 1.00 96.81 99 ALA A O 1
ATOM 797 N N . ILE A 1 100 ? 18.880 -0.784 -22.400 1.00 95.75 100 ILE A N 1
ATOM 798 C CA . ILE A 1 100 ? 20.255 -1.254 -22.174 1.00 95.75 100 ILE A CA 1
ATOM 799 C C . ILE A 1 100 ? 20.611 -2.358 -23.177 1.00 95.75 100 ILE A C 1
ATOM 801 O O . ILE A 1 100 ? 21.675 -2.309 -23.786 1.00 95.75 100 ILE A O 1
ATOM 805 N N . VAL A 1 101 ? 19.726 -3.337 -23.379 1.00 96.75 101 VAL A N 1
ATOM 806 C CA . VAL A 1 101 ? 19.949 -4.423 -24.345 1.00 96.75 101 VAL A CA 1
ATOM 807 C C . VAL A 1 101 ? 20.043 -3.890 -25.776 1.00 96.75 101 VAL A C 1
ATOM 809 O O . VAL A 1 101 ? 20.900 -4.340 -26.532 1.00 96.75 101 VAL A O 1
ATOM 812 N N . GLU A 1 102 ? 19.195 -2.934 -26.156 1.00 95.62 102 GLU A N 1
ATOM 813 C CA . GLU A 1 102 ? 19.250 -2.284 -27.473 1.00 95.62 102 GLU A CA 1
ATOM 814 C C . GLU A 1 102 ? 20.566 -1.516 -27.670 1.00 95.62 102 GLU A C 1
ATOM 816 O O . GLU A 1 102 ? 21.251 -1.754 -28.661 1.00 95.62 102 GLU A O 1
ATOM 821 N N . LEU A 1 103 ? 20.998 -0.719 -26.687 1.00 95.56 103 LEU A N 1
ATOM 822 C CA . LEU A 1 103 ? 22.286 -0.014 -26.727 1.00 95.56 103 LEU A CA 1
ATOM 823 C C . LEU A 1 103 ? 23.485 -0.962 -26.851 1.00 95.56 103 LEU A C 1
ATOM 825 O O . LEU A 1 103 ? 24.439 -0.664 -27.567 1.00 95.56 103 LEU A O 1
ATOM 829 N N . ILE A 1 104 ? 23.461 -2.100 -26.153 1.00 94.44 104 ILE A N 1
ATOM 830 C CA . ILE A 1 104 ? 24.521 -3.112 -26.261 1.00 94.44 104 ILE A CA 1
ATOM 831 C C . ILE A 1 104 ? 24.536 -3.718 -27.670 1.00 94.44 104 ILE A C 1
ATOM 833 O O . ILE A 1 104 ? 25.608 -3.874 -28.248 1.00 94.44 104 ILE A O 1
ATOM 837 N N . ARG A 1 105 ? 23.364 -4.026 -28.244 1.00 93.25 105 ARG A N 1
ATOM 838 C CA . ARG A 1 105 ? 23.259 -4.553 -29.615 1.00 93.25 105 ARG A CA 1
ATOM 839 C C . ARG A 1 105 ? 23.783 -3.566 -30.653 1.00 93.25 105 ARG A C 1
ATOM 841 O O . ARG A 1 105 ? 24.526 -3.970 -31.537 1.00 93.25 105 ARG A O 1
ATOM 848 N N . GLU A 1 106 ? 23.420 -2.292 -30.540 1.00 93.56 106 GLU A N 1
ATOM 849 C CA . GLU A 1 106 ? 23.912 -1.242 -31.438 1.00 93.56 106 GLU A CA 1
ATOM 850 C C . GLU A 1 106 ? 25.435 -1.105 -31.370 1.00 93.56 106 GLU A C 1
ATOM 852 O O . GLU A 1 106 ? 26.087 -1.031 -32.408 1.00 93.56 106 GLU A O 1
ATOM 857 N N . ARG A 1 107 ? 26.011 -1.130 -30.161 1.00 91.94 107 ARG A N 1
ATOM 858 C CA . ARG A 1 107 ? 27.467 -1.058 -29.976 1.00 91.94 107 ARG A CA 1
ATOM 859 C C . ARG A 1 107 ? 28.199 -2.254 -30.577 1.00 91.94 107 ARG A C 1
ATOM 861 O O . ARG A 1 107 ? 29.181 -2.046 -31.277 1.00 91.94 107 ARG A O 1
ATOM 868 N N . LEU A 1 108 ? 27.709 -3.471 -30.339 1.00 91.75 108 LEU A N 1
ATOM 869 C CA . LEU A 1 108 ? 28.307 -4.683 -30.906 1.00 91.75 108 LEU A CA 1
ATOM 870 C C . LEU A 1 108 ? 28.251 -4.675 -32.437 1.00 91.75 108 LEU A C 1
ATOM 872 O O . LEU A 1 108 ? 29.256 -4.940 -33.082 1.00 91.75 108 LEU A O 1
ATOM 876 N N . ASN A 1 109 ? 27.111 -4.295 -33.023 1.00 89.06 109 ASN A N 1
ATOM 877 C CA . ASN A 1 109 ? 26.988 -4.195 -34.478 1.00 89.06 109 ASN A CA 1
ATOM 878 C C . ASN A 1 109 ? 27.919 -3.122 -35.061 1.00 89.06 109 ASN A C 1
ATOM 880 O O . ASN A 1 109 ? 28.523 -3.342 -36.105 1.00 89.06 109 ASN A O 1
ATOM 884 N N . ALA A 1 110 ? 28.058 -1.974 -34.391 1.00 85.38 110 ALA A N 1
ATOM 885 C CA . ALA A 1 110 ? 28.966 -0.919 -34.828 1.00 85.38 110 ALA A CA 1
ATOM 886 C C . ALA A 1 110 ? 30.438 -1.364 -34.780 1.00 85.38 110 ALA A C 1
ATOM 888 O O . ALA A 1 110 ? 31.187 -1.048 -35.700 1.00 85.38 110 ALA A O 1
ATOM 889 N N . GLU A 1 111 ? 30.853 -2.107 -33.748 1.00 81.00 111 GLU A N 1
ATOM 890 C CA . GLU A 1 111 ? 32.197 -2.702 -33.661 1.00 81.00 111 GLU A CA 1
ATOM 891 C C . GLU A 1 111 ? 32.419 -3.801 -34.712 1.00 81.00 111 GLU A C 1
ATOM 893 O O . GLU A 1 111 ? 33.478 -3.841 -35.344 1.00 81.00 111 GLU A O 1
ATOM 898 N N . ASP A 1 112 ? 31.426 -4.658 -34.958 1.00 78.19 112 ASP A N 1
ATOM 899 C CA . ASP A 1 112 ? 31.477 -5.682 -36.007 1.00 78.19 112 ASP A CA 1
ATOM 900 C C . ASP A 1 112 ? 31.560 -5.062 -37.410 1.00 78.19 112 ASP A C 1
ATOM 902 O O . ASP A 1 112 ? 32.282 -5.553 -38.276 1.00 78.19 112 ASP A O 1
ATOM 906 N N . ASP A 1 113 ? 30.843 -3.971 -37.665 1.00 73.06 113 ASP A N 1
ATOM 907 C CA . ASP A 1 113 ? 30.903 -3.274 -38.949 1.00 73.06 113 ASP A CA 1
ATOM 908 C C . ASP A 1 113 ? 32.218 -2.502 -39.109 1.00 73.06 113 ASP A C 1
ATOM 910 O O . ASP A 1 113 ? 32.831 -2.557 -40.174 1.00 73.06 113 ASP A O 1
ATOM 914 N N . LEU A 1 114 ? 32.721 -1.864 -38.046 1.00 68.44 114 LEU A N 1
ATOM 915 C CA . LEU A 1 114 ? 34.055 -1.254 -38.030 1.00 68.44 114 LEU A CA 1
ATOM 916 C C . LEU A 1 114 ? 35.150 -2.285 -38.305 1.00 68.44 114 LEU A C 1
ATOM 918 O O . LEU A 1 114 ? 36.020 -2.043 -39.136 1.00 68.44 114 LEU A O 1
ATOM 922 N N . SER A 1 115 ? 35.105 -3.440 -37.645 1.00 72.25 115 SER A N 1
ATOM 923 C CA . SER A 1 115 ? 36.095 -4.502 -37.841 1.00 72.25 115 SER A CA 1
ATOM 924 C C . SER A 1 115 ? 36.020 -5.114 -39.243 1.00 72.25 115 SER A C 1
ATOM 926 O O . SER A 1 115 ? 37.062 -5.334 -39.856 1.00 72.25 115 SER A O 1
ATOM 928 N N . LYS A 1 116 ? 34.825 -5.298 -39.822 1.00 70.25 116 LYS A N 1
ATOM 929 C CA . LYS A 1 116 ? 34.675 -5.703 -41.234 1.00 70.25 116 LYS A CA 1
ATOM 930 C C . LYS A 1 116 ? 35.235 -4.660 -42.201 1.00 70.25 116 LYS A C 1
ATOM 932 O O . LYS A 1 116 ? 35.942 -5.033 -43.129 1.00 70.25 116 LYS A O 1
ATOM 937 N N . VAL A 1 117 ? 34.950 -3.373 -41.993 1.00 66.12 117 VAL A N 1
ATOM 938 C CA . VAL A 1 117 ? 35.463 -2.286 -42.848 1.00 66.12 117 VAL A CA 1
ATOM 939 C C . VAL A 1 117 ? 36.984 -2.179 -42.752 1.00 66.12 117 VAL A C 1
ATOM 941 O O . VAL A 1 117 ? 37.642 -2.008 -43.773 1.00 66.12 117 VAL A O 1
ATOM 944 N N . VAL A 1 118 ? 37.551 -2.323 -41.551 1.00 67.44 118 VAL A N 1
ATOM 945 C CA . VAL A 1 118 ? 39.006 -2.339 -41.351 1.00 67.44 118 VAL A CA 1
ATOM 946 C C . VAL A 1 118 ? 39.637 -3.537 -42.059 1.00 67.44 118 VAL A C 1
ATOM 948 O O . VAL A 1 118 ? 40.603 -3.338 -42.782 1.00 67.44 118 VAL A O 1
ATOM 951 N N . ASN A 1 119 ? 39.058 -4.736 -41.941 1.00 70.50 119 ASN A N 1
ATOM 952 C CA . ASN A 1 119 ? 39.571 -5.928 -42.623 1.00 70.50 119 ASN A CA 1
ATOM 953 C C . ASN A 1 119 ? 39.495 -5.809 -44.156 1.00 70.50 119 ASN A C 1
ATOM 955 O O . ASN A 1 119 ? 40.426 -6.219 -44.839 1.00 70.50 119 ASN A O 1
ATOM 959 N N . ILE A 1 120 ? 38.434 -5.197 -44.698 1.00 69.06 120 ILE A N 1
ATOM 960 C CA . ILE A 1 120 ? 38.304 -4.902 -46.139 1.00 69.06 120 ILE A CA 1
ATOM 961 C C . ILE A 1 120 ? 39.343 -3.873 -46.606 1.00 69.06 120 ILE A C 1
ATOM 963 O O . ILE A 1 120 ? 39.778 -3.922 -47.748 1.00 69.06 120 ILE A O 1
ATOM 967 N N . ALA A 1 121 ? 39.725 -2.920 -45.755 1.00 53.94 121 ALA A N 1
ATOM 968 C CA . ALA A 1 121 ? 40.707 -1.894 -46.099 1.00 53.94 121 ALA A CA 1
ATOM 969 C C . ALA A 1 121 ? 42.166 -2.376 -45.992 1.00 53.94 121 ALA A C 1
ATOM 971 O O . ALA A 1 121 ? 43.071 -1.657 -46.418 1.00 53.94 121 ALA A O 1
ATOM 972 N N . THR A 1 122 ? 42.402 -3.542 -45.384 1.00 57.69 122 THR A N 1
ATOM 973 C CA . THR A 1 122 ? 43.741 -4.110 -45.156 1.00 57.69 122 THR A CA 1
ATOM 974 C C . THR A 1 122 ? 44.118 -5.266 -46.092 1.00 57.69 122 THR A C 1
ATOM 976 O O . THR A 1 122 ? 45.271 -5.691 -46.031 1.00 57.69 122 THR A O 1
ATOM 979 N N . ASP A 1 123 ? 43.196 -5.742 -46.937 1.00 43.44 123 ASP A N 1
ATOM 980 C CA . ASP A 1 123 ? 43.443 -6.660 -48.072 1.00 43.44 123 ASP A CA 1
ATOM 981 C C . ASP A 1 123 ? 43.576 -5.878 -49.394 1.00 43.44 123 ASP A C 1
ATOM 983 O O . ASP A 1 123 ? 44.413 -6.272 -50.242 1.00 43.44 123 ASP A O 1
#

Foldseek 3Di:
DDDDDDDDDDDDDDDDDPDDDDAAEPDADPDPVRNVRYDDDDDDPPCPVVVVVVVVVVVVVPPDDPPDVVVVDDDDPCPVVCVVCVVVVVVVVVVVVVVVVVVVVVVVVVVVVVVVVVVVVVD

Radius of gyration: 51.01 Å; chains: 1; bounding box: 123×34×130 Å

Sequence (123 aa):
MKSMHKADDENDASSGPPKKVIKFRNYTPQDPLLKEKKIEKAKPAKVLENIGEHLEKGKLQTAVEDVDLTTLAPRKPDWDLKRDVTNRMDKLEKRTQKAIVELIRERLNAEDDLSKVVNIATD

Organism: Hydra vulgaris (NCBI:txid6087)

Secondary structure (DSSP, 8-state):
---------------S-------BSS---SSHHHHTTBPPPPPPP-THHHHHHHHHHHHHTT------HHHHS---TTHHHHHHHHHHHHHHHHHHHHHHHHHHHHHHHHHHHHHHHHHHHH-

InterPro domains:
  IPR013169 mRNA splicing factor Cwf18-like [PF08315] (8-108)
  IPR013169 mRNA splicing factor Cwf18-like [PTHR31551] (7-114)

pLDDT: mean 74.16, std 16.88, range [35.5, 97.69]